Protein AF-A0A420YVQ6-F1 (afdb_monomer_lite)

Radius of gyration: 16.45 Å; chains: 1; bounding box: 33×31×57 Å

Foldseek 3Di:
DDWDFFAPPLQPPPCLQPVPDLQHKTKGHPVDFDADFIKDKDQAPDFAQKKKKKFWFRQDPPQWAFQKKWKWFAQDDPPDPPCVVRVIDTFDIDHRPDRDHRDMDIGDMTGHPDTGRMIMITRNATPPRGRMHMTRYMDMDGDWDWDQDPVVRDIDID

Secondary structure (DSSP, 8-state):
-EESSB-TTTSS-GGGGTSS-TT--EEB-SSSPPPSPEEEEEEEEEEEEEEEEEEEE-SSS----EEEEEEEEES---S---TTTTT-EEEEEEES---STT-EEEPPPEEEEEEEEEEEEEEEEEGGG-S--EEEEEEEEE---EEEETTTTEEEE-

Structure (mmCIF, N/CA/C/O backbone):
data_AF-A0A420YVQ6-F1
#
_entry.id   AF-A0A420YVQ6-F1
#
loop_
_atom_site.group_PDB
_atom_site.id
_atom_site.type_symbol
_atom_site.label_atom_id
_atom_site.label_alt_id
_atom_site.label_comp_id
_atom_site.label_asym_id
_atom_site.label_entity_id
_atom_site.label_seq_id
_atom_site.pdbx_PDB_ins_code
_atom_site.Cartn_x
_atom_site.Cartn_y
_atom_site.Cartn_z
_atom_site.occupancy
_atom_site.B_iso_or_equiv
_atom_site.auth_seq_id
_atom_site.auth_comp_id
_atom_site.auth_asym_id
_atom_site.auth_atom_id
_atom_site.pdbx_PDB_model_num
ATOM 1 N N . MET A 1 1 ? -9.433 -1.741 -5.326 1.00 93.25 1 MET A N 1
ATOM 2 C CA . MET A 1 1 ? -8.042 -1.254 -5.273 1.00 93.25 1 MET A CA 1
ATOM 3 C C . MET A 1 1 ? -7.874 -0.042 -6.190 1.00 93.25 1 MET A C 1
ATOM 5 O O . MET A 1 1 ? -8.654 0.103 -7.134 1.00 93.25 1 MET A O 1
ATOM 9 N N . ARG A 1 2 ? -6.933 0.854 -5.870 1.00 96.50 2 ARG A N 1
ATOM 10 C CA . ARG A 1 2 ? -6.548 2.052 -6.643 1.00 96.50 2 ARG A CA 1
ATOM 11 C C . ARG A 1 2 ? -5.029 2.237 -6.556 1.00 96.50 2 ARG A C 1
ATOM 13 O O . ARG A 1 2 ? -4.467 1.904 -5.519 1.00 96.50 2 ARG A O 1
ATOM 20 N N . VAL A 1 3 ? -4.396 2.764 -7.604 1.00 97.19 3 VAL A N 1
ATOM 21 C CA . VAL A 1 3 ? -2.936 2.962 -7.678 1.00 97.19 3 VAL A CA 1
ATOM 22 C C . VAL A 1 3 ? -2.576 4.323 -8.279 1.00 97.19 3 VAL A C 1
ATOM 24 O O . VAL A 1 3 ? -3.330 4.828 -9.111 1.00 97.19 3 VAL A O 1
ATOM 27 N N . SER A 1 4 ? -1.469 4.931 -7.847 1.00 97.00 4 SER A N 1
ATOM 28 C CA . SER A 1 4 ? -1.117 6.317 -8.215 1.00 97.00 4 SER A CA 1
ATOM 29 C C . SER A 1 4 ? -0.296 6.468 -9.494 1.00 97.00 4 SER A C 1
ATOM 31 O O . SER A 1 4 ? -0.278 7.553 -10.079 1.00 97.00 4 SER A O 1
ATOM 33 N N . ALA A 1 5 ? 0.412 5.420 -9.907 1.00 95.94 5 ALA A N 1
ATOM 34 C CA . ALA A 1 5 ? 1.354 5.477 -11.021 1.00 95.94 5 ALA A CA 1
ATOM 35 C C . ALA A 1 5 ? 1.304 4.219 -11.911 1.00 95.94 5 ALA A C 1
ATOM 37 O O . ALA A 1 5 ? 2.363 3.677 -12.197 1.00 95.94 5 ALA A O 1
ATOM 38 N N . PRO A 1 6 ? 0.124 3.714 -12.330 1.00 96.44 6 PRO A N 1
ATOM 39 C CA . PRO A 1 6 ? 0.063 2.508 -13.154 1.00 96.44 6 PRO A CA 1
ATOM 40 C C . PRO A 1 6 ? 0.691 2.754 -14.526 1.00 96.44 6 PRO A C 1
ATOM 42 O O . PRO A 1 6 ? 0.369 3.755 -15.168 1.00 96.44 6 PRO A O 1
ATOM 45 N N . ASP A 1 7 ? 1.511 1.818 -14.999 1.00 95.88 7 ASP A N 1
ATOM 46 C CA . ASP A 1 7 ? 1.894 1.793 -16.409 1.00 95.88 7 ASP A CA 1
ATOM 47 C C . ASP A 1 7 ? 0.643 1.604 -17.303 1.00 95.88 7 ASP A C 1
ATOM 49 O O . ASP A 1 7 ? -0.233 0.796 -16.958 1.00 95.88 7 ASP A O 1
ATOM 53 N N . PRO A 1 8 ? 0.515 2.321 -18.439 1.00 92.88 8 PRO A N 1
ATOM 54 C CA . PRO A 1 8 ? -0.652 2.212 -19.319 1.00 92.88 8 PRO A CA 1
ATOM 55 C C . PRO A 1 8 ? -0.907 0.803 -19.880 1.00 92.88 8 PRO A C 1
ATOM 57 O O . PRO A 1 8 ? -2.057 0.455 -20.169 1.00 92.88 8 PRO A O 1
ATOM 60 N N . GLU A 1 9 ? 0.134 -0.016 -20.030 1.00 90.69 9 GLU A N 1
ATOM 61 C CA . GLU A 1 9 ? 0.051 -1.360 -20.598 1.00 90.69 9 GLU A CA 1
ATOM 62 C C . GLU A 1 9 ? 0.194 -2.447 -19.531 1.00 90.69 9 GLU A C 1
ATOM 64 O O . GLU A 1 9 ? -0.669 -3.327 -19.443 1.00 90.69 9 GLU A O 1
ATOM 69 N N . GLU A 1 10 ? 1.238 -2.362 -18.706 1.00 87.06 10 GLU A N 1
ATOM 70 C CA . GLU A 1 10 ? 1.610 -3.367 -17.701 1.00 87.06 10 GLU A CA 1
ATOM 71 C C . GLU A 1 10 ? 0.971 -3.100 -16.324 1.00 87.06 10 GLU A C 1
ATOM 73 O O . GLU A 1 10 ? 0.812 -4.010 -15.514 1.00 87.06 10 GLU A O 1
ATOM 78 N N . GLY A 1 11 ? 0.541 -1.866 -16.049 1.00 85.19 11 GLY A N 1
ATOM 79 C CA . GLY A 1 11 ? -0.046 -1.454 -14.767 1.00 85.19 11 GLY A CA 1
ATOM 80 C C . GLY A 1 11 ? -1.574 -1.443 -14.738 1.00 85.19 11 GLY A C 1
ATOM 81 O O . GLY A 1 11 ? -2.175 -1.224 -13.684 1.00 85.19 11 GLY A O 1
ATOM 82 N N . LYS A 1 12 ? -2.233 -1.686 -15.879 1.00 86.19 12 LYS A N 1
ATOM 83 C CA . LYS A 1 12 ? -3.701 -1.619 -16.005 1.00 86.19 12 LYS A CA 1
ATOM 84 C C . LYS A 1 12 ? -4.430 -2.749 -15.278 1.00 86.19 12 LYS A C 1
ATOM 86 O O . LYS A 1 12 ? -5.545 -2.554 -14.790 1.00 86.19 12 LYS A O 1
ATOM 91 N N . ASN A 1 13 ? -3.825 -3.937 -15.216 1.00 90.00 13 ASN A N 1
ATOM 92 C CA . ASN A 1 13 ? -4.451 -5.104 -14.611 1.00 90.00 13 ASN A CA 1
ATOM 93 C C . ASN A 1 13 ? -4.084 -5.213 -13.131 1.00 90.00 13 ASN A C 1
ATOM 95 O O . ASN A 1 13 ? -3.188 -5.957 -12.748 1.00 90.00 13 ASN A O 1
ATOM 99 N N . LEU A 1 14 ? -4.825 -4.505 -12.281 1.00 93.44 14 LEU A N 1
ATOM 100 C CA . LEU A 1 14 ? -4.596 -4.566 -10.836 1.00 93.44 14 LEU A CA 1
ATOM 101 C C . LEU A 1 14 ? -4.918 -5.938 -10.228 1.00 93.44 14 LEU A C 1
ATOM 103 O O . LEU A 1 14 ? -4.524 -6.183 -9.094 1.00 93.44 14 LEU A O 1
ATOM 107 N N . ASN A 1 15 ? -5.622 -6.823 -10.946 1.00 93.94 15 ASN A N 1
ATOM 108 C CA . ASN A 1 15 ? -5.871 -8.184 -10.472 1.00 93.94 15 ASN A CA 1
ATOM 109 C C . ASN A 1 15 ? -4.575 -8.985 -10.315 1.00 93.94 15 ASN A C 1
ATOM 111 O O . ASN A 1 15 ? -4.539 -9.856 -9.458 1.00 93.94 15 ASN A O 1
ATOM 115 N N . ALA A 1 16 ? -3.523 -8.624 -11.062 1.00 94.12 16 ALA A N 1
ATOM 116 C CA . ALA A 1 16 ? -2.207 -9.247 -10.958 1.00 94.12 16 ALA A CA 1
ATOM 117 C C . ALA A 1 16 ? -1.658 -9.245 -9.528 1.00 94.12 16 ALA A C 1
ATOM 119 O O . ALA A 1 16 ? -0.940 -10.153 -9.171 1.00 94.12 16 ALA A O 1
ATOM 120 N N . LEU A 1 17 ? -2.022 -8.254 -8.704 1.00 95.81 17 LEU A N 1
ATOM 121 C CA . LEU A 1 17 ? -1.576 -8.162 -7.311 1.00 95.81 17 LEU A CA 1
ATOM 122 C C . LEU A 1 17 ? -2.245 -9.170 -6.367 1.00 95.81 17 LEU A C 1
ATOM 124 O O . LEU A 1 17 ? -1.897 -9.178 -5.191 1.00 95.81 17 LEU A O 1
ATOM 128 N N . ILE A 1 18 ? -3.282 -9.890 -6.797 1.00 95.69 18 ILE A N 1
ATOM 129 C CA . ILE A 1 18 ? -4.091 -10.734 -5.905 1.00 95.69 18 ILE A CA 1
ATOM 130 C C . ILE A 1 18 ? -4.603 -12.018 -6.571 1.00 95.69 18 ILE A C 1
ATOM 132 O O . ILE A 1 18 ? -5.503 -12.659 -6.017 1.00 95.69 18 ILE A O 1
ATOM 136 N N . ASP A 1 19 ? -4.120 -12.374 -7.760 1.00 95.25 19 ASP A N 1
ATOM 137 C CA . ASP A 1 19 ? -4.637 -13.516 -8.521 1.00 95.25 19 ASP A CA 1
ATOM 138 C C . ASP A 1 19 ? -3.966 -14.847 -8.176 1.00 95.25 19 ASP A C 1
ATOM 140 O O . ASP A 1 19 ? -4.502 -15.903 -8.524 1.00 95.25 19 ASP A O 1
ATOM 144 N N . GLY A 1 20 ? -2.876 -14.815 -7.408 1.00 94.06 20 GLY A N 1
ATOM 145 C CA . GLY A 1 20 ? -2.130 -15.999 -7.004 1.00 94.06 20 GLY A CA 1
ATOM 146 C C . GLY A 1 20 ? -1.229 -16.556 -8.108 1.00 94.06 20 GLY A C 1
ATOM 147 O O . GLY A 1 20 ? -0.663 -17.640 -7.921 1.00 94.06 20 GLY A O 1
ATOM 148 N N . ASP A 1 21 ? -1.096 -15.865 -9.246 1.00 93.12 21 ASP A N 1
ATOM 149 C CA . ASP A 1 21 ? -0.152 -16.216 -10.300 1.00 93.12 21 ASP A CA 1
ATOM 150 C C . ASP A 1 21 ? 1.133 -15.386 -10.180 1.00 93.12 21 ASP A C 1
ATOM 152 O O . ASP A 1 21 ? 1.253 -14.244 -10.611 1.00 93.12 21 ASP A O 1
ATOM 156 N N . ASN A 1 22 ? 2.188 -16.039 -9.693 1.00 89.19 22 ASN A N 1
ATOM 157 C CA . ASN A 1 22 ? 3.507 -15.424 -9.526 1.00 89.19 22 ASN A CA 1
ATOM 158 C C . ASN A 1 22 ? 4.180 -14.990 -10.849 1.00 89.19 22 ASN A C 1
ATOM 160 O O . ASN A 1 22 ? 5.278 -14.422 -10.812 1.00 89.19 22 ASN A O 1
ATOM 164 N N . ASN A 1 23 ? 3.594 -15.321 -12.005 1.00 90.44 23 ASN A N 1
ATOM 165 C CA . ASN A 1 23 ? 4.081 -14.914 -13.322 1.00 90.44 23 ASN A CA 1
ATOM 166 C C . ASN A 1 23 ? 3.439 -13.610 -13.815 1.00 90.44 23 ASN A C 1
ATOM 168 O O . ASN A 1 23 ? 4.003 -12.959 -14.700 1.00 90.44 23 ASN A O 1
ATOM 172 N N . THR A 1 24 ? 2.305 -13.203 -13.242 1.00 93.31 24 THR A N 1
ATOM 173 C CA . THR A 1 24 ? 1.714 -11.881 -13.451 1.00 93.31 24 THR A CA 1
ATOM 174 C C . THR A 1 24 ? 2.272 -10.876 -12.450 1.00 93.31 24 THR A C 1
ATOM 176 O O . THR A 1 24 ? 2.836 -11.222 -11.413 1.00 93.31 24 THR A O 1
ATOM 179 N N . PHE A 1 25 ? 2.232 -9.596 -12.814 1.00 93.69 25 PHE A N 1
ATOM 180 C CA . PHE A 1 25 ? 2.710 -8.519 -11.957 1.00 93.69 25 PHE A CA 1
ATOM 181 C C . PHE A 1 25 ? 2.011 -7.213 -12.306 1.00 93.69 25 PHE A C 1
ATOM 183 O O . PHE A 1 25 ? 1.622 -6.975 -13.448 1.00 93.69 25 PHE A O 1
ATOM 190 N N . TYR A 1 26 ? 1.898 -6.353 -11.305 1.00 94.94 26 TYR A N 1
ATOM 191 C CA . TYR A 1 26 ? 1.646 -4.937 -11.495 1.00 94.94 26 TYR A CA 1
ATOM 192 C C . TYR A 1 26 ? 2.969 -4.210 -11.734 1.00 94.94 26 TYR A C 1
ATOM 194 O O . TYR A 1 26 ? 3.970 -4.503 -11.071 1.00 94.94 26 TYR A O 1
ATOM 202 N N . HIS A 1 27 ? 2.955 -3.243 -12.649 1.00 94.50 27 HIS A N 1
ATOM 203 C CA . HIS A 1 27 ? 4.090 -2.376 -12.931 1.00 94.50 27 HIS A CA 1
ATOM 204 C C . HIS A 1 27 ? 3.674 -0.905 -12.896 1.00 94.50 27 HIS A C 1
ATOM 206 O O . HIS A 1 27 ? 2.635 -0.518 -13.440 1.00 94.50 27 HIS A O 1
ATOM 212 N N . GLU A 1 28 ? 4.496 -0.077 -12.264 1.00 96.00 28 GLU A N 1
ATOM 213 C CA . GLU A 1 28 ? 4.351 1.373 -12.333 1.00 96.00 28 GLU A CA 1
ATOM 214 C C . GLU A 1 28 ? 4.923 1.934 -13.638 1.00 96.00 28 GLU A C 1
ATOM 216 O O . GLU A 1 28 ? 5.806 1.334 -14.242 1.00 96.00 28 GLU A O 1
ATOM 221 N N . ASP A 1 29 ? 4.423 3.081 -14.084 1.00 95.75 29 ASP A N 1
ATOM 222 C CA . ASP A 1 29 ? 4.806 3.679 -15.364 1.00 95.75 29 ASP A CA 1
ATOM 223 C C . ASP A 1 29 ? 6.314 3.966 -15.421 1.00 95.75 29 ASP A C 1
ATOM 225 O O . ASP A 1 29 ? 6.830 4.853 -14.735 1.00 95.75 29 ASP A O 1
ATOM 229 N N . TRP A 1 30 ? 7.021 3.204 -16.255 1.00 92.69 30 TRP A N 1
ATOM 230 C CA . TRP A 1 30 ? 8.454 3.371 -16.489 1.00 92.69 30 TRP A CA 1
ATOM 231 C C . TRP A 1 30 ? 8.750 4.247 -17.711 1.00 92.69 30 TRP A C 1
ATOM 233 O O . TRP A 1 30 ? 9.877 4.722 -17.861 1.00 92.69 30 TRP A O 1
ATOM 243 N N . HIS A 1 31 ? 7.743 4.520 -18.545 1.00 93.06 31 HIS A N 1
ATOM 244 C CA . HIS A 1 31 ? 7.825 5.435 -19.680 1.00 93.06 31 HIS A CA 1
ATOM 245 C C . HIS A 1 31 ? 7.782 6.901 -19.218 1.00 93.06 31 HIS A C 1
ATOM 247 O O . HIS A 1 31 ? 8.455 7.760 -19.791 1.00 93.06 31 HIS A O 1
ATOM 253 N N . SER A 1 32 ? 7.014 7.191 -18.162 1.00 93.75 32 SER A N 1
ATOM 254 C CA . SER A 1 32 ? 6.872 8.517 -17.547 1.00 93.75 32 SER A CA 1
ATOM 255 C C . SER A 1 32 ? 6.984 8.451 -16.019 1.00 93.75 32 SER A C 1
ATOM 257 O O . SER A 1 32 ? 6.085 8.849 -15.273 1.00 93.75 32 SER A O 1
ATOM 259 N N . ALA A 1 33 ? 8.120 7.934 -15.548 1.00 94.06 33 ALA A N 1
ATOM 260 C CA . ALA A 1 33 ? 8.373 7.710 -14.129 1.00 94.06 33 ALA A CA 1
ATOM 261 C C . ALA A 1 33 ? 8.237 8.992 -13.288 1.00 94.06 33 ALA A C 1
ATOM 263 O O . ALA A 1 33 ? 8.830 10.033 -13.590 1.00 94.06 33 ALA A O 1
ATOM 264 N N . LYS A 1 34 ? 7.489 8.895 -12.185 1.00 94.38 34 LYS A N 1
ATOM 265 C CA . LYS A 1 34 ? 7.270 9.985 -11.225 1.00 94.38 34 LYS A CA 1
ATOM 266 C C . LYS A 1 34 ? 8.126 9.775 -9.984 1.00 94.38 34 LYS A C 1
ATOM 268 O O . LYS A 1 34 ? 8.480 8.658 -9.635 1.00 94.38 34 LYS A O 1
ATOM 273 N N . ALA A 1 35 ? 8.488 10.865 -9.317 1.00 96.06 35 ALA A N 1
ATOM 274 C CA . ALA A 1 35 ? 9.193 10.756 -8.048 1.00 96.06 35 ALA A CA 1
ATOM 275 C C . ALA A 1 35 ? 8.277 10.141 -6.977 1.00 96.06 35 ALA A C 1
ATOM 277 O O . ALA A 1 35 ? 7.096 10.487 -6.894 1.00 96.06 35 ALA A O 1
ATOM 278 N N . TYR A 1 36 ? 8.848 9.291 -6.123 1.00 96.75 36 TYR A N 1
ATOM 279 C CA . TYR A 1 36 ? 8.173 8.795 -4.925 1.00 96.75 36 TYR A CA 1
ATOM 280 C C . TYR A 1 36 ? 7.699 9.941 -4.012 1.00 96.75 36 TYR A C 1
ATOM 282 O O . TYR A 1 36 ? 8.321 11.007 -3.979 1.00 96.75 36 TYR A O 1
ATOM 290 N N . PRO A 1 37 ? 6.650 9.717 -3.200 1.00 98.00 37 PRO A N 1
ATOM 291 C CA . PRO A 1 37 ? 5.992 8.434 -2.939 1.00 98.00 37 PRO A CA 1
ATOM 292 C C . PRO A 1 37 ? 4.942 8.020 -3.974 1.00 98.00 37 PRO A C 1
ATOM 294 O O . PRO A 1 37 ? 4.222 8.852 -4.520 1.00 98.00 37 PRO A O 1
ATOM 297 N N . HIS A 1 38 ? 4.799 6.708 -4.151 1.00 98.12 38 HIS A N 1
ATOM 298 C CA . HIS A 1 38 ? 3.715 6.083 -4.907 1.00 98.12 38 HIS A CA 1
ATOM 299 C C . HIS A 1 38 ? 2.821 5.270 -3.974 1.00 98.12 38 HIS A C 1
ATOM 301 O O . HIS A 1 38 ? 3.217 4.919 -2.861 1.00 98.12 38 HIS A O 1
ATOM 307 N N . TYR A 1 39 ? 1.592 5.004 -4.403 1.00 98.50 39 TYR A N 1
ATOM 308 C CA . TYR A 1 39 ? 0.542 4.498 -3.535 1.00 98.50 39 TYR A CA 1
ATOM 309 C C . TYR A 1 39 ? -0.243 3.369 -4.185 1.00 98.50 39 TYR A C 1
ATOM 311 O O . TYR A 1 39 ? -0.745 3.510 -5.301 1.00 98.50 39 TYR A O 1
ATOM 319 N N . ILE A 1 40 ? -0.453 2.303 -3.415 1.00 98.38 40 ILE A N 1
ATOM 320 C CA . ILE A 1 40 ? -1.470 1.282 -3.672 1.00 98.38 40 ILE A CA 1
ATOM 321 C C . ILE A 1 40 ? -2.479 1.332 -2.524 1.00 98.38 40 ILE A C 1
ATOM 323 O O . ILE A 1 40 ? -2.111 1.208 -1.358 1.00 98.38 40 ILE A O 1
ATOM 327 N N . VAL A 1 41 ? -3.760 1.523 -2.841 1.00 98.50 41 VAL A N 1
ATOM 328 C CA . VAL A 1 41 ? -4.836 1.697 -1.855 1.00 98.50 41 VAL A CA 1
ATOM 329 C C . VAL A 1 41 ? -5.864 0.578 -1.973 1.00 98.50 41 VAL A C 1
ATOM 331 O O . VAL A 1 41 ? -6.541 0.404 -2.997 1.00 98.50 41 VAL A O 1
ATOM 334 N N . TYR A 1 42 ? -6.013 -0.1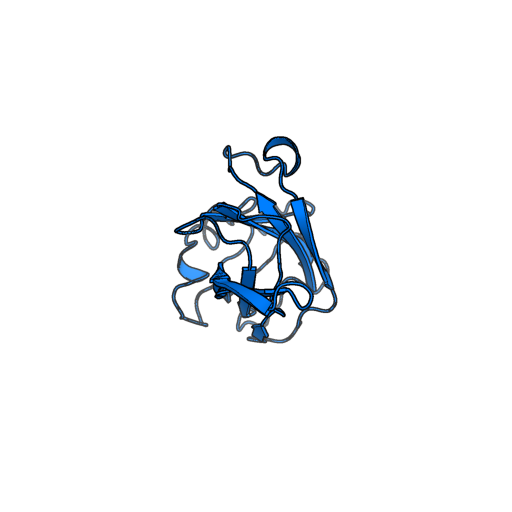70 -0.886 1.00 98.19 42 TYR A N 1
ATOM 335 C CA . TYR A 1 42 ? -6.985 -1.241 -0.719 1.00 98.19 42 TYR A CA 1
ATOM 336 C C . TYR A 1 42 ? -8.221 -0.708 -0.006 1.00 98.19 42 TYR A C 1
ATOM 338 O O . TYR A 1 42 ? -8.119 -0.139 1.077 1.00 98.19 42 TYR A O 1
ATOM 346 N N . LYS A 1 43 ? -9.401 -0.941 -0.590 1.00 97.94 43 LYS A N 1
ATOM 347 C CA . LYS A 1 43 ? -10.671 -0.864 0.137 1.00 97.94 43 LYS A CA 1
ATOM 348 C C . LYS A 1 43 ? -10.924 -2.243 0.725 1.00 97.94 43 LYS A C 1
ATOM 350 O O . LYS A 1 43 ? -11.107 -3.195 -0.031 1.00 97.94 43 LYS A O 1
ATOM 355 N N . LEU A 1 44 ? -10.920 -2.343 2.044 1.00 97.19 44 LEU A N 1
ATOM 356 C CA . LEU A 1 44 ? -11.212 -3.586 2.747 1.00 97.19 44 LEU A CA 1
ATOM 357 C C . LEU A 1 44 ? -12.704 -3.941 2.595 1.00 97.19 44 LEU A C 1
ATOM 359 O O . LEU A 1 44 ? -13.509 -3.057 2.297 1.00 97.19 44 LEU A O 1
ATOM 363 N N . PRO A 1 45 ? -13.115 -5.203 2.799 1.00 95.31 45 PRO A N 1
ATOM 364 C CA . PRO A 1 45 ? -14.534 -5.578 2.785 1.00 95.31 45 PRO A CA 1
ATOM 365 C C . PRO A 1 45 ? -15.295 -5.064 4.018 1.00 95.31 45 PRO A C 1
ATOM 367 O O . PRO A 1 45 ? -16.504 -4.869 3.969 1.00 95.31 45 PRO A O 1
ATOM 370 N N . LYS A 1 46 ? -14.581 -4.809 5.118 1.00 95.56 46 LYS A N 1
ATOM 371 C CA . LYS A 1 46 ? -15.079 -4.203 6.357 1.00 95.56 46 LYS A CA 1
ATOM 372 C C . LYS A 1 46 ? -13.961 -3.401 7.017 1.00 95.56 46 LYS A C 1
ATOM 374 O O . LYS A 1 46 ? -12.795 -3.635 6.702 1.00 95.56 46 LYS A O 1
ATOM 379 N N . ALA A 1 47 ? -14.302 -2.506 7.937 1.00 97.06 47 ALA A N 1
ATOM 380 C CA . ALA A 1 47 ? -13.295 -1.824 8.736 1.00 97.06 47 ALA A CA 1
ATOM 381 C C . ALA A 1 47 ? -12.524 -2.830 9.614 1.00 97.06 47 ALA A C 1
ATOM 383 O O . ALA A 1 47 ? -13.133 -3.695 10.247 1.00 97.06 47 ALA A O 1
ATOM 384 N N . LEU A 1 48 ? -11.193 -2.734 9.636 1.00 96.31 48 LEU A N 1
ATOM 385 C CA . LEU A 1 48 ? -10.304 -3.630 10.383 1.00 96.31 48 LEU A CA 1
ATOM 386 C C . LEU A 1 48 ? -9.374 -2.831 11.289 1.00 96.31 48 LEU A C 1
ATOM 388 O O . LEU A 1 48 ? -8.840 -1.805 10.876 1.00 96.31 4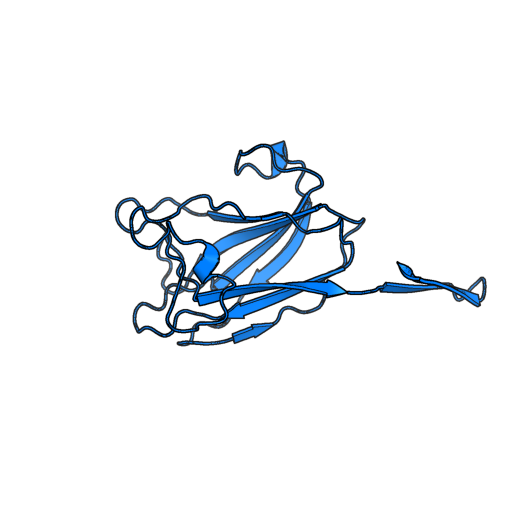8 LEU A O 1
ATOM 392 N N . LYS A 1 49 ? -9.176 -3.316 12.518 1.00 95.81 49 LYS A N 1
ATOM 393 C CA . LYS A 1 49 ? -8.228 -2.748 13.489 1.00 95.81 49 LYS A CA 1
ATOM 394 C C . LYS A 1 49 ? -6.866 -3.435 13.436 1.00 95.81 49 LYS A C 1
ATOM 396 O O . LYS A 1 49 ? -5.855 -2.793 13.687 1.00 95.81 49 LYS A O 1
ATOM 401 N N . ALA A 1 50 ? -6.832 -4.721 13.092 1.00 96.12 50 ALA A N 1
ATOM 402 C CA . ALA A 1 50 ? -5.605 -5.495 12.997 1.00 96.12 50 ALA A CA 1
ATOM 403 C C . ALA A 1 50 ? -5.480 -6.168 11.631 1.00 96.12 50 ALA A C 1
ATOM 405 O O . ALA A 1 50 ? -6.392 -6.874 11.187 1.00 96.12 50 ALA A O 1
ATOM 406 N N . ILE A 1 51 ? -4.336 -5.953 10.985 1.00 97.75 51 ILE A N 1
ATOM 407 C CA . ILE A 1 51 ? -4.016 -6.518 9.675 1.00 97.75 51 ILE A CA 1
ATOM 408 C C . ILE A 1 51 ? -2.580 -7.031 9.631 1.00 97.75 51 ILE A C 1
ATOM 410 O O . ILE A 1 51 ? -1.722 -6.569 10.378 1.00 97.75 51 ILE A O 1
ATOM 414 N N . HIS A 1 52 ? -2.302 -7.936 8.708 1.00 97.94 52 HIS A N 1
ATOM 415 C CA . HIS A 1 52 ? -0.963 -8.099 8.150 1.00 97.94 52 HIS A CA 1
ATOM 416 C C . HIS A 1 52 ? -1.074 -8.125 6.627 1.00 97.94 52 HIS A C 1
ATOM 418 O O . HIS A 1 52 ? -2.180 -8.187 6.081 1.00 97.94 52 HIS A O 1
ATOM 424 N N . PHE A 1 53 ? 0.060 -8.074 5.939 1.00 98.38 53 PHE A N 1
ATOM 425 C CA . PHE A 1 53 ? 0.089 -8.280 4.501 1.00 98.38 53 PHE A CA 1
ATOM 426 C C . PHE A 1 53 ? 1.181 -9.259 4.094 1.00 98.38 53 PHE A C 1
ATOM 428 O O . PHE A 1 53 ? 2.190 -9.419 4.783 1.00 98.38 53 PHE A O 1
ATOM 435 N N . PHE A 1 54 ? 0.958 -9.889 2.951 1.00 98.19 54 PHE A N 1
ATOM 436 C CA . PHE A 1 54 ? 1.958 -10.635 2.208 1.00 98.19 54 PHE A CA 1
ATOM 437 C C . PHE A 1 54 ? 2.288 -9.860 0.939 1.00 98.19 54 PHE A C 1
ATOM 439 O O . PHE A 1 54 ? 1.385 -9.322 0.301 1.00 98.19 54 PHE A O 1
ATOM 446 N N . MET A 1 55 ? 3.561 -9.826 0.571 1.00 97.12 55 MET A N 1
ATOM 447 C CA . MET A 1 55 ? 4.043 -9.290 -0.693 1.00 97.12 55 MET A CA 1
ATOM 448 C C . MET A 1 55 ? 4.969 -10.306 -1.350 1.00 97.12 55 MET A C 1
ATOM 450 O O . MET A 1 55 ? 5.815 -10.899 -0.674 1.00 97.12 55 MET A O 1
ATOM 454 N N . LYS A 1 56 ? 4.853 -10.447 -2.670 1.00 96.50 56 LYS A N 1
ATOM 455 C CA . LYS A 1 56 ? 5.813 -11.185 -3.482 1.00 96.50 56 LYS A CA 1
ATOM 456 C C . LYS A 1 56 ? 6.403 -10.306 -4.565 1.00 96.50 56 LYS A C 1
ATOM 458 O O . LYS A 1 56 ? 5.698 -9.633 -5.317 1.00 96.50 56 LYS A O 1
ATOM 463 N N . ASN A 1 57 ? 7.720 -10.353 -4.643 1.00 94.75 57 ASN A N 1
ATOM 464 C CA . ASN A 1 57 ? 8.495 -9.681 -5.665 1.00 94.75 57 ASN A CA 1
ATOM 465 C C . ASN A 1 57 ? 8.275 -10.319 -7.037 1.00 94.75 57 ASN A C 1
ATOM 467 O O . ASN A 1 57 ? 8.030 -11.522 -7.145 1.00 94.75 57 ASN A O 1
ATOM 471 N N . ARG A 1 58 ? 8.448 -9.535 -8.103 1.00 89.81 58 ARG A N 1
ATOM 472 C CA . ARG A 1 58 ? 8.379 -10.060 -9.472 1.00 89.81 58 ARG A CA 1
ATOM 473 C C . ARG A 1 58 ? 9.431 -11.157 -9.684 1.00 89.81 58 ARG A C 1
ATOM 475 O O . ARG A 1 58 ? 10.593 -11.011 -9.291 1.00 89.81 58 ARG A O 1
ATOM 482 N N . ASN A 1 59 ? 9.048 -12.242 -10.355 1.00 89.75 59 ASN A N 1
ATOM 483 C CA . ASN A 1 59 ? 9.969 -13.305 -10.759 1.00 89.75 59 ASN A CA 1
ATOM 484 C C . ASN A 1 59 ? 10.681 -12.964 -12.085 1.00 89.75 59 ASN A C 1
ATOM 486 O O . ASN A 1 59 ? 10.488 -13.617 -13.107 1.00 89.75 59 ASN A O 1
ATOM 490 N N . ASN A 1 60 ? 11.448 -11.871 -12.105 1.00 85.12 60 ASN A N 1
ATOM 491 C CA . ASN A 1 60 ? 12.168 -11.392 -13.292 1.00 85.12 60 ASN A CA 1
ATOM 492 C C . ASN A 1 60 ? 13.493 -10.721 -12.879 1.00 85.12 60 ASN A C 1
ATOM 494 O O . ASN A 1 60 ? 13.640 -10.268 -11.748 1.00 85.12 60 ASN A O 1
ATOM 498 N N . ALA A 1 61 ? 14.484 -10.668 -13.774 1.00 79.44 61 ALA A N 1
ATOM 499 C CA . ALA A 1 61 ? 15.746 -9.944 -13.584 1.00 79.44 61 ALA A CA 1
ATOM 500 C C . ALA A 1 61 ? 15.564 -8.423 -13.389 1.00 79.44 61 ALA A C 1
ATOM 502 O O . ALA A 1 61 ? 16.391 -7.794 -12.728 1.00 79.44 61 ALA A O 1
ATOM 503 N N . GLY A 1 62 ? 14.469 -7.844 -13.903 1.00 76.62 62 GLY A N 1
ATOM 504 C CA . GLY A 1 62 ? 14.024 -6.464 -13.655 1.00 76.62 62 GLY A CA 1
ATOM 505 C C . GLY A 1 62 ? 13.494 -6.254 -12.232 1.00 76.62 62 GLY A C 1
ATOM 506 O O . GLY A 1 62 ? 12.335 -5.906 -12.030 1.00 76.62 62 GLY A O 1
ATOM 507 N N . LEU A 1 63 ? 14.341 -6.536 -11.245 1.00 76.38 63 LEU A N 1
ATOM 508 C CA . LEU A 1 63 ? 14.068 -6.498 -9.813 1.00 76.38 63 LEU A CA 1
ATOM 509 C C . LEU A 1 63 ? 13.883 -5.052 -9.318 1.00 76.38 63 LEU A C 1
ATOM 511 O O . LEU A 1 63 ? 14.852 -4.401 -8.913 1.00 76.38 63 LEU A O 1
ATOM 515 N N . LEU A 1 64 ? 12.637 -4.581 -9.361 1.00 89.06 64 LEU A N 1
ATOM 516 C CA . LEU A 1 64 ? 12.186 -3.214 -9.054 1.00 89.06 64 LEU A CA 1
ATOM 517 C C . LEU A 1 64 ? 11.220 -3.215 -7.860 1.00 89.06 64 LEU A C 1
ATOM 519 O O . LEU A 1 64 ? 10.214 -2.515 -7.830 1.00 89.06 64 LEU A O 1
ATOM 523 N N . ASN A 1 65 ? 11.486 -4.083 -6.890 1.00 92.50 65 ASN A N 1
ATOM 524 C CA . ASN A 1 65 ? 10.569 -4.316 -5.782 1.00 92.50 65 ASN A CA 1
ATOM 525 C C . ASN A 1 65 ? 10.711 -3.223 -4.710 1.00 92.50 65 ASN A C 1
ATOM 527 O O . ASN A 1 65 ? 11.822 -2.706 -4.528 1.00 92.50 65 ASN A O 1
ATOM 531 N N . PRO A 1 66 ? 9.640 -2.901 -3.963 1.00 95.69 66 PRO A N 1
ATOM 532 C CA . PRO A 1 66 ? 9.718 -2.002 -2.814 1.00 95.69 66 PRO A CA 1
ATOM 533 C C . PRO A 1 66 ? 10.769 -2.456 -1.795 1.00 95.69 66 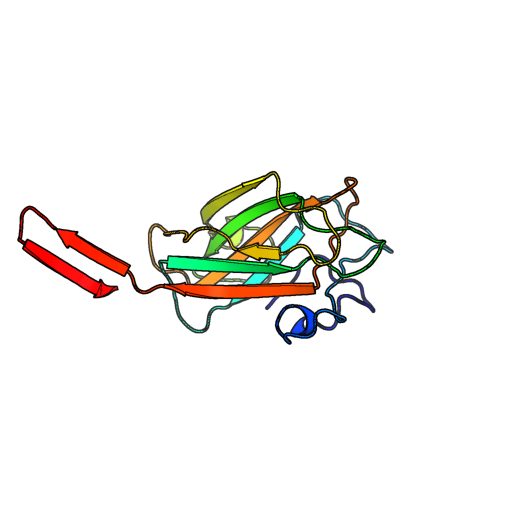PRO A C 1
ATOM 535 O O . PRO A 1 66 ? 10.721 -3.583 -1.311 1.00 95.69 66 PRO A O 1
ATOM 538 N N . THR A 1 67 ? 11.691 -1.563 -1.431 1.00 96.38 67 THR A N 1
ATOM 539 C CA . THR A 1 67 ? 12.682 -1.770 -0.354 1.00 96.38 67 THR A CA 1
ATOM 540 C C . THR A 1 67 ? 12.304 -1.019 0.917 1.00 96.38 67 THR A C 1
ATOM 542 O O . THR A 1 67 ? 12.711 -1.407 2.019 1.00 96.38 67 THR A O 1
ATOM 545 N N . LYS A 1 68 ? 11.500 0.043 0.774 1.00 97.94 68 LYS A N 1
ATOM 546 C CA . LYS A 1 68 ? 10.910 0.811 1.872 1.00 97.94 68 LYS A CA 1
ATOM 547 C C . LYS A 1 68 ? 9.453 1.137 1.577 1.00 97.94 68 LYS A C 1
ATOM 549 O O . LYS A 1 68 ? 9.098 1.550 0.472 1.00 97.94 68 LYS A O 1
ATOM 554 N N . MET A 1 69 ? 8.620 0.976 2.599 1.00 98.31 69 MET A N 1
ATOM 555 C CA . MET A 1 69 ? 7.203 1.318 2.546 1.00 98.31 69 MET A CA 1
ATOM 556 C C . MET A 1 69 ? 6.737 1.923 3.864 1.00 98.31 69 MET A C 1
ATOM 558 O O . MET A 1 69 ? 7.234 1.582 4.934 1.00 98.31 69 MET A O 1
ATOM 562 N N . GLU A 1 70 ? 5.722 2.768 3.794 1.00 98.69 70 GLU A N 1
ATOM 563 C CA . GLU A 1 70 ? 4.904 3.148 4.938 1.00 98.69 70 GLU A CA 1
ATOM 564 C C . GLU A 1 70 ? 3.500 2.573 4.757 1.00 98.69 70 GLU A C 1
ATOM 566 O O . GLU A 1 70 ? 2.891 2.700 3.694 1.00 98.69 70 GLU A O 1
ATOM 571 N N . ILE A 1 71 ? 2.985 1.931 5.801 1.00 98.75 71 ILE A N 1
ATOM 572 C CA . ILE A 1 71 ? 1.618 1.427 5.848 1.00 98.75 71 ILE A CA 1
ATOM 573 C C . ILE A 1 71 ? 0.763 2.475 6.537 1.00 98.75 71 ILE A C 1
ATOM 575 O O . ILE A 1 71 ? 0.991 2.794 7.708 1.00 98.75 71 ILE A O 1
ATOM 579 N N . LEU A 1 72 ? -0.219 3.001 5.810 1.00 98.81 72 LEU A N 1
ATOM 580 C CA . LEU A 1 72 ? -1.197 3.951 6.335 1.00 98.81 72 LEU A CA 1
ATOM 581 C C . LEU A 1 72 ? -2.591 3.323 6.335 1.00 98.81 72 LEU A C 1
ATOM 583 O O . LEU A 1 72 ? -2.875 2.412 5.556 1.00 98.81 72 LEU A O 1
ATOM 587 N N . MET A 1 73 ? -3.486 3.836 7.172 1.00 98.75 73 MET A N 1
ATOM 588 C CA . MET A 1 73 ? -4.896 3.444 7.162 1.00 98.75 73 MET A CA 1
ATOM 589 C C . MET A 1 73 ? -5.816 4.657 7.264 1.00 98.75 73 MET A C 1
ATOM 591 O O . MET A 1 73 ? -5.466 5.648 7.899 1.00 98.75 73 MET A O 1
ATOM 595 N N . SER A 1 74 ? -6.991 4.592 6.635 1.00 98.69 74 SER A N 1
ATOM 596 C CA . SER A 1 74 ? -7.981 5.678 6.654 1.00 98.69 74 SER A CA 1
ATOM 597 C C . SER A 1 74 ? -9.424 5.165 6.656 1.00 98.69 74 SER A C 1
ATOM 599 O O . SER A 1 74 ? -9.713 4.027 6.276 1.00 98.69 74 SER A O 1
ATOM 601 N N . ASP A 1 75 ? -10.359 6.009 7.103 1.00 98.50 75 ASP A N 1
ATOM 602 C CA . ASP A 1 75 ? -11.798 5.705 7.063 1.00 98.50 75 ASP A CA 1
ATOM 603 C C . ASP A 1 75 ? -12.367 5.839 5.642 1.00 98.50 75 ASP A C 1
ATOM 605 O O . ASP A 1 75 ? -13.310 5.142 5.269 1.00 98.50 75 ASP A O 1
ATOM 609 N N . SER A 1 76 ? -11.781 6.724 4.832 1.00 97.56 76 SER A N 1
ATOM 610 C CA . SER A 1 76 ? -12.247 7.065 3.489 1.00 97.56 76 SER A CA 1
ATOM 611 C C . SER A 1 76 ? -11.106 7.155 2.477 1.00 97.56 76 SER A C 1
ATOM 613 O O . SER A 1 76 ? -9.954 7.397 2.842 1.00 97.56 76 SER A O 1
ATOM 615 N N . PHE A 1 77 ? -11.462 7.012 1.199 1.00 98.44 77 PHE A N 1
ATOM 616 C CA . PHE A 1 77 ? -10.622 7.346 0.053 1.00 98.44 77 PHE A CA 1
ATOM 617 C C . PHE A 1 77 ? -11.432 8.202 -0.927 1.00 98.44 77 PHE A C 1
ATOM 619 O O . PHE A 1 77 ? -12.415 7.720 -1.490 1.00 98.44 77 PHE A O 1
ATOM 626 N N . ASN A 1 78 ? -11.046 9.463 -1.112 1.00 97.12 78 ASN A N 1
ATOM 627 C CA . ASN A 1 78 ? -11.754 10.434 -1.954 1.00 97.12 78 ASN A CA 1
ATOM 628 C C . ASN A 1 78 ? -11.316 10.405 -3.435 1.00 97.12 78 ASN A C 1
ATOM 630 O O . ASN A 1 78 ? -11.849 11.164 -4.238 1.00 97.12 78 ASN A O 1
ATOM 634 N N . GLY A 1 79 ? -10.358 9.546 -3.803 1.00 96.56 79 GLY A N 1
ATOM 635 C CA . GLY A 1 79 ? -9.772 9.489 -5.148 1.00 96.56 79 GLY A CA 1
ATOM 636 C C . GLY A 1 79 ? -8.416 10.189 -5.278 1.00 96.56 79 GLY A C 1
ATOM 637 O O . GLY A 1 79 ? -7.669 9.871 -6.198 1.00 96.56 79 GLY A O 1
ATOM 638 N N . SER A 1 80 ? -8.075 11.086 -4.350 1.00 97.19 80 SER A N 1
ATOM 639 C CA . SER A 1 80 ? -6.772 11.748 -4.259 1.00 97.19 80 SER A CA 1
ATOM 640 C C . SER A 1 80 ? -5.766 10.855 -3.538 1.00 97.19 80 SER A C 1
ATOM 642 O O . SER A 1 80 ? -6.075 10.279 -2.496 1.00 97.19 80 SER A O 1
ATOM 644 N N . PHE A 1 81 ? -4.539 10.775 -4.054 1.00 97.88 81 PHE A N 1
ATOM 645 C CA . PHE A 1 81 ? -3.427 10.082 -3.393 1.00 97.88 81 PHE A CA 1
ATOM 646 C C . PHE A 1 81 ? -2.692 10.961 -2.370 1.00 97.88 81 PHE A C 1
ATOM 648 O O . PHE A 1 81 ? -1.548 10.683 -2.029 1.00 97.88 81 PHE A O 1
ATOM 655 N N . ASN A 1 82 ? -3.346 12.006 -1.860 1.00 97.81 82 ASN A N 1
ATOM 656 C CA . ASN A 1 82 ? -2.864 12.789 -0.730 1.00 97.81 82 ASN A CA 1
ATOM 657 C C . ASN A 1 82 ? -3.328 12.145 0.598 1.00 97.81 82 ASN A C 1
ATOM 659 O O . ASN A 1 82 ? -4.535 12.124 0.877 1.00 97.81 82 ASN A O 1
ATOM 663 N N . PRO A 1 83 ? -2.412 11.620 1.438 1.00 97.94 83 PRO A N 1
ATOM 664 C CA . PRO A 1 83 ? -2.773 11.020 2.722 1.00 97.94 83 PRO A CA 1
ATOM 665 C C . PRO A 1 83 ? -3.490 11.980 3.679 1.00 97.94 83 PRO A C 1
ATOM 667 O O . PRO A 1 83 ? -4.405 11.554 4.383 1.00 97.94 83 PRO A O 1
ATOM 670 N N . GLU A 1 84 ? -3.118 13.262 3.692 1.00 97.69 84 GLU A N 1
ATOM 671 C CA . GLU A 1 84 ? -3.681 14.257 4.614 1.00 97.69 84 GLU A CA 1
ATOM 672 C C . GLU A 1 84 ? -5.148 14.552 4.291 1.00 97.69 84 GLU A C 1
ATOM 674 O O . GLU A 1 84 ? -6.000 14.524 5.181 1.00 97.69 84 GLU A O 1
ATOM 679 N N . GLU A 1 85 ? -5.475 14.728 3.007 1.00 98.00 85 GLU A N 1
ATOM 680 C CA . GLU A 1 85 ? -6.857 14.920 2.534 1.00 98.00 85 GLU A CA 1
ATOM 681 C C . GLU A 1 85 ? -7.765 13.738 2.897 1.00 98.00 85 GLU A C 1
ATOM 683 O O . GLU A 1 85 ? -8.960 13.906 3.146 1.00 98.00 85 GLU A O 1
ATOM 688 N N . ASN A 1 86 ? -7.190 12.537 2.960 1.00 98.31 86 ASN A N 1
ATOM 689 C CA . ASN A 1 86 ? -7.892 11.313 3.327 1.00 98.31 86 ASN A CA 1
ATOM 690 C C . ASN A 1 86 ? -7.825 10.999 4.825 1.00 98.31 86 ASN A C 1
ATOM 692 O O . ASN A 1 86 ? -8.359 9.970 5.249 1.00 98.31 86 ASN A O 1
ATOM 696 N N . LYS A 1 87 ? -7.193 11.869 5.627 1.00 98.25 87 LYS A N 1
ATOM 697 C CA . LYS A 1 87 ? -6.963 11.678 7.067 1.00 98.25 87 LYS A CA 1
ATOM 698 C C . LYS A 1 87 ? -6.316 10.322 7.370 1.00 98.25 87 LYS A C 1
ATOM 700 O O . LYS A 1 87 ? -6.672 9.656 8.343 1.00 98.25 87 LYS A O 1
ATOM 705 N N . ALA A 1 88 ? -5.415 9.881 6.494 1.00 98.56 88 ALA A N 1
ATOM 706 C CA . ALA A 1 88 ? -4.711 8.623 6.660 1.00 98.56 88 ALA A CA 1
ATOM 707 C C . ALA A 1 88 ? -3.699 8.733 7.803 1.00 98.56 88 ALA A C 1
ATOM 709 O O . ALA A 1 88 ? -2.959 9.710 7.907 1.00 98.56 88 ALA A O 1
ATOM 710 N N . VAL A 1 89 ? -3.664 7.716 8.658 1.00 98.50 89 VAL A N 1
ATOM 711 C CA . VAL A 1 89 ? -2.747 7.634 9.796 1.00 98.50 89 VAL A CA 1
ATOM 712 C C . VAL A 1 89 ? -1.632 6.643 9.502 1.00 98.50 89 VAL A C 1
ATOM 714 O O . VAL A 1 89 ? -1.882 5.571 8.950 1.00 98.50 89 VAL A O 1
ATOM 717 N N . LEU A 1 90 ? -0.402 6.989 9.880 1.00 98.56 90 LEU A N 1
ATOM 718 C CA . LEU A 1 90 ? 0.733 6.076 9.800 1.00 98.56 90 LEU A CA 1
ATOM 719 C C . LEU A 1 90 ? 0.581 4.959 10.832 1.00 98.56 90 LEU A C 1
ATOM 721 O O . LEU A 1 90 ? 0.442 5.222 12.024 1.00 98.56 90 LEU A O 1
ATOM 725 N N . ILE A 1 91 ? 0.640 3.715 10.363 1.00 98.44 91 ILE A N 1
ATOM 726 C CA . ILE A 1 91 ? 0.592 2.517 11.205 1.00 98.44 91 ILE A CA 1
ATOM 727 C C . ILE A 1 91 ? 1.988 1.926 11.379 1.00 98.44 91 ILE A C 1
ATOM 729 O O . ILE A 1 91 ? 2.369 1.524 12.480 1.00 98.44 91 ILE A O 1
ATOM 733 N N . LYS A 1 92 ? 2.766 1.852 10.294 1.00 98.25 92 LYS A N 1
ATOM 734 C CA . LYS A 1 92 ? 4.093 1.236 10.323 1.00 98.25 92 LYS A CA 1
ATOM 735 C C . LYS A 1 92 ? 4.995 1.784 9.226 1.00 98.25 92 LYS A C 1
ATOM 737 O O . LYS A 1 92 ? 4.568 1.882 8.083 1.00 98.25 92 LYS A O 1
ATOM 742 N N . SER A 1 93 ? 6.255 2.043 9.556 1.00 98.19 93 SER A N 1
ATOM 743 C CA . SER A 1 93 ? 7.326 2.243 8.572 1.00 98.19 93 SER A CA 1
ATOM 744 C C . SER A 1 93 ? 8.141 0.956 8.442 1.00 98.19 93 SER A C 1
ATOM 746 O O . SER A 1 93 ? 8.468 0.315 9.445 1.00 98.19 93 SER A O 1
ATOM 748 N N . LEU A 1 94 ? 8.443 0.571 7.206 1.00 97.62 94 LEU A N 1
ATOM 749 C CA . LEU A 1 94 ? 9.151 -0.647 6.832 1.00 97.62 94 LEU A CA 1
ATOM 750 C C . LEU A 1 94 ? 10.382 -0.286 6.005 1.00 97.62 94 LEU A C 1
ATOM 752 O O . LEU A 1 94 ? 10.320 0.551 5.104 1.00 97.62 94 LEU A O 1
ATOM 756 N N . SER A 1 95 ? 11.494 -0.947 6.298 1.00 96.81 95 SER A N 1
ATOM 757 C CA . SER A 1 95 ? 12.757 -0.816 5.579 1.00 96.81 95 SER A CA 1
ATOM 758 C C . SER A 1 95 ? 13.458 -2.169 5.504 1.00 96.81 95 SER A C 1
ATOM 760 O O . SER A 1 95 ? 13.166 -3.064 6.298 1.00 96.81 95 SER A O 1
ATOM 762 N N . GLY A 1 96 ? 14.370 -2.321 4.540 1.00 94.50 96 GLY A N 1
ATOM 763 C CA . GLY A 1 96 ? 15.097 -3.577 4.342 1.00 94.50 96 GLY A CA 1
ATOM 764 C C . GLY A 1 96 ? 14.192 -4.716 3.871 1.00 94.50 96 GLY A C 1
ATOM 765 O O . GLY A 1 96 ? 14.405 -5.865 4.250 1.00 94.50 96 GLY A O 1
ATOM 766 N N . LEU A 1 97 ? 13.151 -4.392 3.096 1.00 96.44 97 LEU A N 1
ATOM 767 C CA . LEU A 1 97 ? 12.292 -5.404 2.486 1.00 96.44 97 LEU A CA 1
ATOM 768 C C . LEU A 1 97 ? 13.096 -6.255 1.482 1.00 96.44 97 LEU A C 1
ATOM 770 O O . LEU A 1 97 ? 14.067 -5.754 0.910 1.00 96.44 97 LEU A O 1
ATOM 774 N N . PRO A 1 98 ? 12.718 -7.528 1.260 1.00 94.88 98 PRO A N 1
ATOM 775 C CA . PRO A 1 98 ? 13.479 -8.438 0.412 1.00 94.88 98 PRO A CA 1
ATOM 776 C C . PRO A 1 98 ? 13.689 -7.913 -1.010 1.00 94.88 98 PRO A C 1
ATOM 778 O O . PRO A 1 98 ? 12.772 -7.413 -1.653 1.00 94.88 98 PRO A O 1
ATOM 781 N N . GLU A 1 99 ? 14.898 -8.105 -1.530 1.00 91.81 99 GLU A N 1
ATOM 782 C CA . GLU A 1 99 ? 15.318 -7.576 -2.836 1.00 91.81 99 GLU A CA 1
ATOM 783 C C . GLU A 1 99 ? 15.441 -8.647 -3.933 1.00 91.81 99 GLU A C 1
ATOM 785 O O . GLU A 1 99 ? 15.614 -8.318 -5.108 1.00 91.81 99 GLU A O 1
ATOM 790 N N . GLY A 1 100 ? 15.355 -9.929 -3.561 1.00 92.38 100 GLY A N 1
ATOM 791 C CA . GLY A 1 100 ? 15.540 -11.066 -4.465 1.00 92.38 100 GLY A CA 1
ATOM 792 C C . GLY A 1 100 ? 14.378 -11.305 -5.437 1.00 92.38 100 GLY A C 1
ATOM 793 O O . GLY A 1 100 ? 13.269 -10.795 -5.252 1.00 92.38 100 GLY A O 1
ATOM 794 N N . GLN A 1 101 ? 14.642 -12.122 -6.464 1.00 92.88 101 GLN A N 1
ATOM 795 C CA . GLN A 1 101 ? 13.631 -12.600 -7.420 1.00 92.88 101 GLN A CA 1
ATOM 796 C C . GLN A 1 101 ? 12.616 -13.473 -6.710 1.00 92.88 101 GLN A C 1
ATOM 798 O O . GLN A 1 101 ? 13.009 -14.330 -5.920 1.00 92.88 101 GLN A O 1
ATOM 803 N N . ALA A 1 102 ? 11.329 -13.241 -6.986 1.00 93.75 102 ALA A N 1
ATOM 804 C CA . ALA A 1 102 ? 10.228 -13.972 -6.358 1.00 93.75 102 ALA A CA 1
ATOM 805 C C . ALA A 1 102 ? 10.296 -14.011 -4.818 1.00 93.75 102 ALA A C 1
ATOM 807 O O . ALA A 1 102 ? 9.660 -14.862 -4.200 1.00 93.75 102 ALA A O 1
ATOM 808 N N . ALA A 1 103 ? 11.077 -13.117 -4.198 1.00 95.50 103 ALA A N 1
ATOM 809 C CA . ALA A 1 103 ? 11.233 -13.084 -2.761 1.00 95.50 103 ALA A CA 1
ATOM 810 C C . ALA A 1 103 ? 9.905 -12.707 -2.111 1.00 95.50 103 ALA A C 1
ATOM 812 O O . ALA A 1 103 ? 9.154 -11.866 -2.612 1.00 95.50 103 ALA A O 1
ATOM 813 N N . GLU A 1 104 ? 9.639 -13.350 -0.986 1.00 96.69 104 GLU A N 1
ATOM 814 C CA . GLU A 1 104 ? 8.396 -13.211 -0.253 1.00 96.69 104 GLU A CA 1
ATOM 815 C C . GLU A 1 104 ? 8.641 -12.423 1.025 1.00 96.69 104 GLU A C 1
ATOM 817 O O . GLU A 1 104 ? 9.672 -12.557 1.688 1.00 96.69 104 GLU A O 1
ATOM 822 N N . TYR A 1 105 ? 7.660 -11.609 1.384 1.00 97.69 105 TYR A N 1
ATOM 823 C CA . TYR A 1 105 ? 7.637 -10.891 2.639 1.00 97.69 105 TYR A CA 1
ATOM 824 C C . TYR A 1 105 ? 6.254 -11.005 3.259 1.00 97.69 105 TYR A C 1
ATOM 826 O O . TYR A 1 105 ? 5.266 -10.582 2.666 1.00 97.69 105 TYR A O 1
ATOM 834 N N . THR A 1 106 ? 6.190 -11.531 4.478 1.00 98.31 106 THR A N 1
ATOM 835 C CA . THR A 1 106 ? 4.992 -11.440 5.316 1.00 98.31 106 THR A CA 1
ATOM 836 C C . THR A 1 106 ? 5.273 -10.450 6.431 1.00 98.31 106 THR A C 1
ATOM 838 O O . THR A 1 106 ? 6.234 -10.612 7.186 1.00 98.31 106 THR A O 1
ATOM 841 N N . SER A 1 107 ? 4.454 -9.406 6.531 1.00 97.81 107 SER A N 1
ATOM 842 C CA . SER A 1 107 ? 4.599 -8.418 7.592 1.00 97.81 107 SER A CA 1
ATOM 843 C C . SER A 1 107 ? 4.249 -9.028 8.953 1.00 97.81 107 SER A C 1
ATOM 845 O O . SER A 1 107 ? 3.402 -9.922 9.029 1.00 97.81 107 SER A O 1
ATOM 847 N N . PRO A 1 108 ? 4.793 -8.501 10.064 1.00 95.31 108 PRO A N 1
ATOM 848 C CA . PRO A 1 108 ? 4.173 -8.738 11.361 1.00 95.31 108 PRO A CA 1
ATOM 849 C C . PRO A 1 108 ? 2.730 -8.211 11.361 1.00 95.31 108 PRO A C 1
ATOM 851 O O . PRO A 1 108 ? 2.366 -7.349 10.550 1.00 95.31 108 PRO A O 1
ATOM 854 N N . ALA A 1 109 ? 1.919 -8.697 12.301 1.00 95.44 109 ALA A N 1
ATOM 855 C CA . ALA A 1 109 ? 0.613 -8.110 12.562 1.00 95.44 109 ALA A CA 1
ATOM 856 C C . ALA A 1 109 ? 0.773 -6.650 13.014 1.00 95.44 109 ALA A C 1
ATOM 858 O O . ALA A 1 109 ? 1.624 -6.316 13.842 1.00 95.44 109 ALA A O 1
ATOM 859 N N . MET A 1 110 ? -0.057 -5.780 12.457 1.00 95.44 110 MET A N 1
ATOM 860 C CA . MET A 1 110 ? -0.101 -4.353 12.736 1.00 95.44 110 MET A CA 1
ATOM 861 C C . MET A 1 110 ? -1.447 -4.020 13.363 1.00 95.44 110 MET A C 1
ATOM 863 O O . MET A 1 110 ? -2.494 -4.355 12.806 1.00 95.44 110 MET A O 1
ATOM 867 N N . LEU A 1 111 ? -1.407 -3.359 14.519 1.00 94.88 111 LEU A N 1
ATOM 868 C CA . LEU A 1 111 ? -2.585 -2.910 15.248 1.00 94.88 111 LEU A CA 1
ATOM 869 C C . LEU A 1 111 ? -2.748 -1.399 15.074 1.00 94.88 111 LEU A C 1
ATOM 871 O O . LEU A 1 111 ? -1.865 -0.626 15.439 1.00 94.88 111 LEU A O 1
ATOM 875 N N . ALA A 1 112 ? -3.881 -0.989 14.523 1.00 95.94 112 ALA A N 1
ATOM 876 C CA . ALA A 1 112 ? -4.262 0.402 14.359 1.00 95.94 112 ALA A CA 1
ATOM 877 C C . ALA A 1 112 ? -4.970 0.941 15.621 1.00 95.94 112 ALA A C 1
ATOM 879 O O . ALA A 1 112 ? -5.554 0.166 16.386 1.00 95.94 112 ALA A O 1
ATOM 880 N N . PRO A 1 113 ? -4.978 2.272 15.844 1.00 94.50 113 PRO A N 1
ATOM 881 C CA . PRO A 1 113 ? -5.637 2.878 17.008 1.00 94.50 113 PRO A CA 1
ATOM 882 C C . PRO A 1 113 ? -7.157 2.640 17.038 1.00 94.50 113 PRO A C 1
ATOM 884 O O . PRO A 1 113 ? -7.767 2.624 18.104 1.00 94.50 113 PRO A O 1
ATOM 887 N N . LYS A 1 114 ? -7.769 2.423 15.871 1.00 95.25 114 LYS A N 1
ATOM 888 C CA . LYS A 1 114 ? -9.162 2.001 15.694 1.00 95.25 114 LYS A CA 1
ATOM 889 C C . LYS A 1 114 ? -9.300 1.185 14.406 1.00 95.25 114 LYS A C 1
ATOM 891 O O . LYS A 1 114 ? -8.333 1.030 13.665 1.00 95.25 114 LYS A O 1
ATOM 896 N N . ALA A 1 115 ? -10.501 0.685 14.129 1.00 97.00 115 ALA A N 1
ATOM 897 C CA . ALA A 1 115 ? -10.789 0.041 12.854 1.00 97.00 115 ALA A CA 1
ATOM 898 C C . ALA A 1 115 ? -10.870 1.062 11.702 1.00 97.00 115 ALA A C 1
ATOM 900 O O . ALA A 1 115 ? -11.496 2.110 11.852 1.00 97.00 115 ALA A O 1
ATOM 901 N N . TYR A 1 116 ? -10.279 0.726 10.551 1.00 98.31 116 TYR A N 1
ATOM 902 C CA . TYR A 1 116 ? -10.256 1.552 9.337 1.00 98.31 116 TYR A CA 1
ATOM 903 C C . TYR A 1 116 ? -10.681 0.755 8.101 1.00 98.31 116 TYR A C 1
ATOM 905 O O . TYR A 1 116 ? -10.458 -0.453 8.028 1.00 98.31 116 TYR A O 1
ATOM 913 N N . GLN A 1 117 ? -11.281 1.427 7.116 1.00 98.44 117 GLN A N 1
ATOM 914 C CA . GLN A 1 117 ? -11.832 0.803 5.905 1.00 98.44 117 GLN A CA 1
ATOM 915 C C . GLN A 1 117 ? -10.809 0.689 4.762 1.00 98.44 117 GLN A C 1
ATOM 917 O O . GLN A 1 117 ? -10.995 -0.130 3.858 1.00 98.44 117 GLN A O 1
ATOM 922 N N . TYR A 1 118 ? -9.744 1.493 4.787 1.00 98.75 118 TYR A N 1
ATOM 923 C CA . TYR A 1 118 ? -8.736 1.544 3.731 1.00 98.75 118 TYR A CA 1
ATOM 924 C C . TYR A 1 118 ? -7.331 1.313 4.277 1.00 98.75 118 TYR A C 1
ATOM 926 O O . TYR A 1 118 ? -6.993 1.792 5.359 1.00 98.75 118 TYR A O 1
ATOM 934 N N . VAL A 1 119 ? -6.514 0.612 3.491 1.00 98.75 119 VAL A N 1
ATOM 935 C CA . VAL A 1 119 ? -5.085 0.374 3.741 1.00 98.75 119 VAL A CA 1
ATOM 936 C C . VAL A 1 119 ? -4.300 0.946 2.576 1.00 98.75 119 VAL A C 1
ATOM 938 O O . VAL A 1 119 ? -4.668 0.740 1.420 1.00 98.75 119 VAL A O 1
ATOM 941 N N . TRP A 1 120 ? -3.225 1.653 2.886 1.00 98.75 120 TRP A N 1
ATOM 942 C CA . TRP A 1 120 ? -2.356 2.300 1.921 1.00 98.75 120 TRP A CA 1
ATOM 943 C C . TRP A 1 120 ? -0.961 1.716 2.042 1.00 98.75 120 TRP A C 1
ATOM 945 O O . TRP A 1 120 ? -0.380 1.706 3.127 1.00 98.75 120 TRP A O 1
ATOM 955 N N . PHE A 1 121 ? -0.415 1.304 0.911 1.00 98.69 121 PHE A N 1
ATOM 956 C CA . PHE A 1 121 ? 0.991 0.985 0.748 1.00 98.69 121 PHE A CA 1
ATOM 957 C C . PHE A 1 121 ? 1.647 2.187 0.092 1.00 98.69 121 PHE A C 1
ATOM 959 O O . PHE A 1 121 ? 1.501 2.394 -1.112 1.00 98.69 121 PHE A O 1
ATOM 966 N N . LYS A 1 122 ? 2.305 3.016 0.901 1.00 98.69 122 LYS A N 1
ATOM 967 C CA . LYS A 1 122 ? 3.086 4.154 0.428 1.00 98.69 122 LYS A CA 1
ATOM 968 C C . LYS A 1 122 ? 4.506 3.671 0.159 1.00 98.69 122 LYS A C 1
ATOM 970 O O . LYS A 1 122 ? 5.288 3.496 1.090 1.00 98.69 122 LYS A O 1
ATOM 975 N N . ILE A 1 123 ? 4.824 3.435 -1.105 1.00 98.31 123 ILE A N 1
ATOM 976 C CA . ILE A 1 123 ? 6.155 3.032 -1.555 1.00 98.31 123 ILE A CA 1
ATOM 977 C C . ILE A 1 123 ? 7.032 4.281 -1.574 1.00 98.31 123 ILE A C 1
ATOM 979 O O . ILE A 1 123 ? 6.677 5.286 -2.193 1.00 98.31 123 ILE A O 1
ATOM 983 N N . THR A 1 124 ? 8.150 4.236 -0.853 1.00 97.94 124 THR A N 1
ATOM 984 C CA . THR A 1 124 ? 9.078 5.373 -0.731 1.00 97.94 124 THR A CA 1
ATOM 985 C C . THR A 1 124 ? 10.432 5.099 -1.366 1.00 97.94 124 THR A C 1
ATOM 987 O O . THR A 1 124 ? 11.158 6.041 -1.677 1.00 97.94 124 THR A O 1
ATOM 990 N N . GLU A 1 125 ? 10.777 3.828 -1.567 1.00 96.69 125 GLU A N 1
ATOM 991 C CA . GLU A 1 125 ? 12.004 3.412 -2.234 1.00 96.69 125 GLU A CA 1
ATOM 992 C C . GLU A 1 125 ? 11.831 1.997 -2.798 1.00 96.69 125 GLU A C 1
ATOM 994 O O . GLU A 1 125 ? 11.169 1.150 -2.190 1.00 96.69 125 GLU A O 1
ATOM 999 N N . VAL A 1 126 ? 12.467 1.737 -3.938 1.00 95.38 126 VAL A N 1
ATOM 1000 C CA . VAL A 1 126 ? 12.600 0.403 -4.541 1.00 95.38 126 VAL A CA 1
ATOM 1001 C C . VAL A 1 126 ? 14.066 0.044 -4.722 1.00 95.38 126 VAL A C 1
ATOM 1003 O O . VAL A 1 126 ? 14.962 0.898 -4.676 1.00 95.38 126 VAL A O 1
ATOM 1006 N N . ARG A 1 127 ? 14.314 -1.235 -4.994 1.00 91.25 127 ARG A N 1
ATOM 1007 C CA . ARG A 1 127 ? 15.637 -1.737 -5.351 1.00 91.25 127 ARG A CA 1
ATOM 1008 C C . ARG A 1 127 ? 16.223 -0.954 -6.526 1.00 91.25 127 ARG A C 1
ATOM 1010 O O . ARG A 1 127 ? 15.549 -0.660 -7.508 1.00 91.25 127 ARG A O 1
ATOM 1017 N N . GLY A 1 128 ? 17.508 -0.617 -6.418 1.00 86.62 128 GLY A N 1
ATOM 1018 C CA . GLY A 1 128 ? 18.218 0.150 -7.444 1.00 86.62 128 GLY A CA 1
ATOM 1019 C C . GLY A 1 128 ? 17.774 1.612 -7.566 1.00 86.62 128 GLY A C 1
ATOM 1020 O O . GLY A 1 128 ? 18.284 2.307 -8.438 1.00 86.62 128 GLY A O 1
ATOM 1021 N N . ARG A 1 129 ? 16.870 2.091 -6.692 1.00 82.12 129 ARG A N 1
ATOM 1022 C CA . ARG A 1 129 ? 16.374 3.479 -6.647 1.00 82.12 129 ARG A CA 1
ATOM 1023 C C . ARG A 1 129 ? 15.762 3.967 -7.967 1.00 82.12 129 ARG A C 1
ATOM 1025 O O . ARG A 1 129 ? 15.846 5.149 -8.290 1.00 82.12 129 ARG A O 1
ATOM 1032 N N . ALA A 1 130 ? 15.144 3.058 -8.719 1.00 89.75 130 ALA A N 1
ATOM 1033 C CA . ALA A 1 130 ? 14.266 3.428 -9.823 1.00 89.75 130 ALA A CA 1
ATOM 1034 C C . ALA A 1 130 ? 13.025 4.166 -9.298 1.00 89.75 130 ALA A C 1
ATOM 1036 O O . ALA A 1 130 ? 12.662 4.027 -8.138 1.00 89.75 130 ALA A O 1
ATOM 1037 N N . ASN A 1 131 ? 12.343 4.913 -10.158 1.00 95.38 131 ASN A N 1
ATOM 1038 C CA . ASN A 1 131 ? 11.140 5.679 -9.813 1.00 95.38 131 ASN A CA 1
ATOM 1039 C C . ASN A 1 131 ? 9.848 4.940 -10.211 1.00 95.38 131 ASN A C 1
ATOM 1041 O O . ASN A 1 131 ? 8.874 5.555 -10.627 1.00 95.38 131 ASN A O 1
ATOM 1045 N N . PHE A 1 132 ? 9.874 3.611 -10.170 1.00 95.00 132 PHE A N 1
ATOM 1046 C CA . PHE A 1 132 ? 8.741 2.744 -10.476 1.00 95.00 132 PHE A CA 1
ATOM 1047 C C . PHE A 1 132 ? 8.942 1.391 -9.796 1.00 95.00 132 PHE A C 1
ATOM 1049 O O . PHE A 1 132 ? 10.052 0.849 -9.775 1.00 95.00 132 PHE A O 1
ATOM 1056 N N . ALA A 1 133 ? 7.864 0.857 -9.239 1.00 95.56 133 ALA A N 1
ATOM 1057 C CA . ALA A 1 133 ? 7.809 -0.440 -8.602 1.00 95.56 133 ALA A CA 1
ATOM 1058 C C . ALA A 1 133 ? 7.201 -1.503 -9.522 1.00 95.56 133 ALA A C 1
ATOM 1060 O O . ALA A 1 133 ? 6.307 -1.228 -10.324 1.00 95.56 133 ALA A O 1
ATOM 1061 N N . ALA A 1 134 ? 7.641 -2.745 -9.333 1.00 94.44 134 ALA A N 1
ATOM 1062 C CA . ALA A 1 134 ? 6.969 -3.928 -9.852 1.00 94.44 134 ALA A CA 1
ATOM 1063 C C . ALA A 1 134 ? 6.704 -4.911 -8.709 1.00 94.44 134 ALA A C 1
ATOM 1065 O O . ALA A 1 134 ? 7.597 -5.182 -7.904 1.00 94.44 134 ALA A O 1
ATOM 1066 N N . ILE A 1 135 ? 5.482 -5.435 -8.629 1.00 95.44 135 ILE A N 1
ATOM 1067 C CA . ILE A 1 135 ? 5.043 -6.331 -7.551 1.00 95.44 135 ILE A CA 1
ATOM 1068 C C . ILE A 1 135 ? 4.228 -7.459 -8.179 1.00 95.44 135 ILE A C 1
ATOM 1070 O O . ILE A 1 135 ? 3.323 -7.180 -8.964 1.00 95.44 135 ILE A O 1
ATOM 1074 N N . ALA A 1 136 ? 4.562 -8.710 -7.850 1.00 95.50 136 ALA A N 1
ATOM 1075 C CA . ALA A 1 136 ? 3.784 -9.864 -8.290 1.00 95.50 136 ALA A CA 1
ATOM 1076 C C . ALA A 1 136 ? 2.510 -9.956 -7.459 1.00 95.50 136 ALA A C 1
ATOM 1078 O O . ALA A 1 136 ? 1.443 -9.716 -7.982 1.00 95.50 136 ALA A O 1
ATOM 1079 N N . GLU A 1 137 ? 2.631 -10.147 -6.146 1.00 96.94 137 GLU A N 1
ATOM 1080 C CA . GLU A 1 137 ? 1.476 -10.343 -5.264 1.00 96.94 137 GLU A CA 1
ATOM 1081 C C . GLU A 1 137 ? 1.499 -9.365 -4.093 1.00 96.94 137 GLU A C 1
ATOM 1083 O O . GLU A 1 137 ? 2.561 -9.019 -3.569 1.00 96.94 137 GLU A O 1
ATOM 1088 N N . LEU A 1 138 ? 0.319 -8.955 -3.641 1.00 97.75 138 LEU A N 1
ATOM 1089 C CA . LEU A 1 138 ? 0.098 -8.094 -2.491 1.00 97.75 138 LEU A CA 1
ATOM 1090 C C . LEU A 1 138 ? -1.257 -8.408 -1.842 1.00 97.75 138 LEU A C 1
ATOM 1092 O O . LEU A 1 138 ? -2.291 -7.860 -2.208 1.00 97.75 138 LEU A O 1
ATOM 1096 N N . HIS A 1 139 ? -1.257 -9.244 -0.810 1.00 97.25 139 HIS A N 1
ATOM 1097 C CA . HIS A 1 139 ? -2.479 -9.645 -0.111 1.00 97.25 139 HIS A CA 1
ATOM 1098 C C . HIS A 1 139 ? -2.571 -8.990 1.261 1.00 97.25 139 HIS A C 1
ATOM 1100 O O . HIS A 1 139 ? -1.585 -8.929 1.990 1.00 97.25 139 HIS A O 1
ATOM 1106 N N . VAL A 1 140 ? -3.775 -8.567 1.653 1.00 97.69 140 VAL A N 1
ATOM 1107 C CA . VAL A 1 140 ? -4.063 -8.046 2.998 1.00 97.69 140 VAL A CA 1
ATOM 1108 C C . VAL A 1 140 ? -4.946 -9.030 3.749 1.00 97.69 140 VAL A C 1
ATOM 1110 O O . VAL A 1 140 ? -5.995 -9.438 3.254 1.00 97.69 140 VAL A O 1
ATOM 1113 N N . TYR A 1 141 ? -4.554 -9.356 4.976 1.00 97.06 141 TYR A N 1
ATOM 1114 C CA . TYR A 1 141 ? -5.240 -10.314 5.831 1.00 97.06 141 TYR A CA 1
ATOM 1115 C C . TYR A 1 141 ? -5.745 -9.645 7.106 1.00 97.06 141 TYR A C 1
ATOM 1117 O O . TYR A 1 141 ? -5.079 -8.787 7.685 1.00 97.06 141 TYR A O 1
ATOM 1125 N N . ALA A 1 142 ? -6.923 -10.068 7.560 1.00 95.19 142 ALA A N 1
ATOM 1126 C CA . ALA A 1 142 ? -7.533 -9.605 8.801 1.00 95.19 142 ALA A CA 1
ATOM 1127 C C . ALA A 1 142 ? -7.118 -10.479 9.989 1.00 95.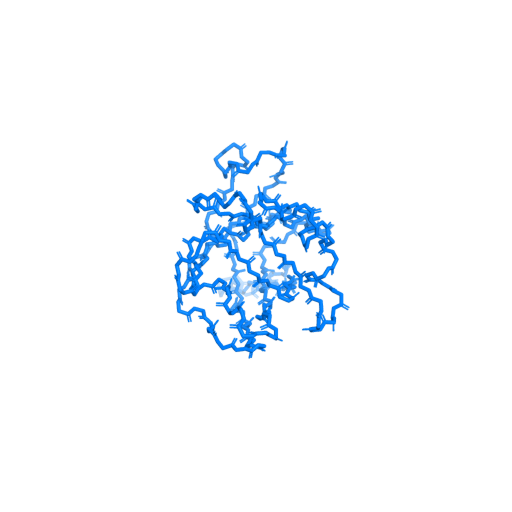19 142 ALA A C 1
ATOM 1129 O O . ALA A 1 142 ? -7.062 -11.703 9.869 1.00 95.19 142 ALA A O 1
ATOM 1130 N N . HIS A 1 143 ? -6.945 -9.867 11.160 1.00 90.88 143 HIS A N 1
ATOM 1131 C CA . HIS A 1 143 ? -6.844 -10.588 12.429 1.00 90.88 143 HIS A CA 1
ATOM 1132 C C . HIS A 1 143 ? -8.058 -10.330 13.317 1.00 90.88 143 HIS A C 1
ATOM 1134 O O . HIS A 1 143 ? -8.647 -9.251 13.281 1.00 90.88 143 HIS A O 1
ATOM 1140 N N . LYS A 1 144 ? -8.394 -11.326 14.141 1.00 82.69 144 LYS A N 1
ATOM 1141 C CA . LYS A 1 144 ? -9.234 -11.138 15.327 1.00 82.69 144 LYS A CA 1
ATOM 1142 C C . LYS A 1 144 ? -8.332 -10.729 16.482 1.00 82.69 144 LYS A C 1
ATOM 1144 O O . LYS A 1 144 ? -7.278 -11.337 16.668 1.00 82.69 144 LYS A O 1
ATOM 1149 N N . THR A 1 145 ? -8.744 -9.731 17.245 1.00 77.81 145 THR A N 1
ATOM 1150 C CA . THR A 1 145 ? -8.002 -9.264 18.417 1.00 77.81 145 THR A CA 1
ATOM 1151 C C . THR 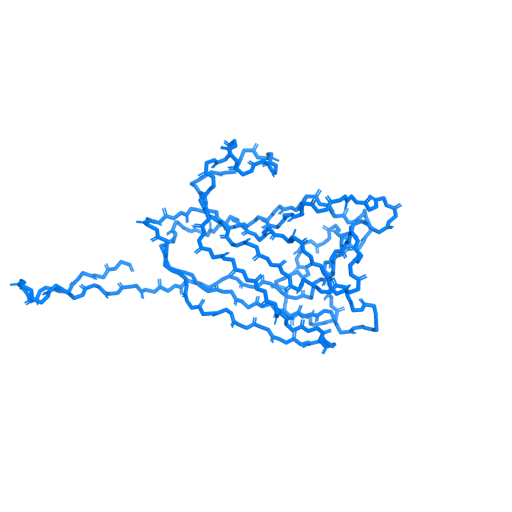A 1 145 ? -8.751 -9.614 19.690 1.00 77.81 145 THR A C 1
ATOM 1153 O O . THR A 1 145 ? -9.972 -9.523 19.739 1.00 77.81 145 THR A O 1
ATOM 1156 N N . SER A 1 146 ? -8.024 -10.031 20.725 1.00 80.69 146 SER A N 1
ATOM 1157 C CA . SER A 1 146 ? -8.568 -10.253 22.064 1.00 80.69 146 SER A CA 1
ATOM 1158 C C . SER A 1 146 ? -7.786 -9.417 23.066 1.00 80.69 146 SER A C 1
ATOM 1160 O O . SER A 1 146 ? -6.565 -9.554 23.154 1.00 80.69 146 SER A O 1
ATOM 1162 N N . ILE A 1 147 ? -8.479 -8.565 23.814 1.00 80.62 147 ILE A N 1
ATOM 1163 C CA . ILE A 1 147 ? -7.897 -7.731 24.864 1.00 80.62 147 ILE A CA 1
ATOM 11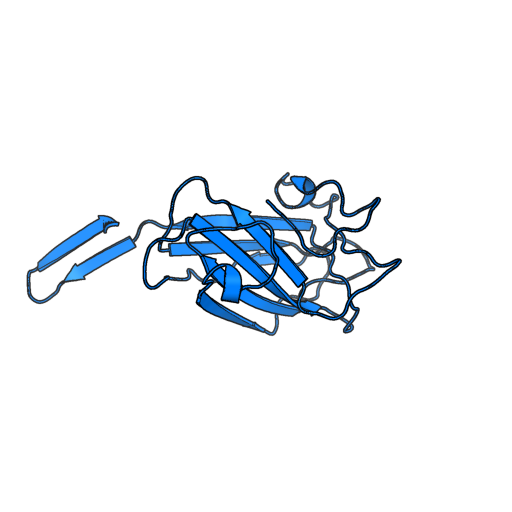64 C C . ILE A 1 147 ? -8.311 -8.326 26.201 1.00 80.62 147 ILE A C 1
ATOM 1166 O O . ILE A 1 147 ? -9.500 -8.366 26.510 1.00 80.62 147 ILE A O 1
ATOM 1170 N N . PHE A 1 148 ? -7.332 -8.792 26.973 1.00 87.38 148 PHE A N 1
ATOM 1171 C CA . PHE A 1 148 ? -7.536 -9.220 28.350 1.00 87.38 148 PHE A CA 1
ATOM 1172 C C . PHE A 1 148 ? -7.256 -8.050 29.291 1.00 87.38 148 PHE A C 1
ATOM 1174 O O . PHE A 1 148 ? -6.156 -7.499 29.282 1.00 87.38 148 PHE A O 1
ATOM 1181 N N . ASP A 1 149 ? -8.256 -7.685 30.084 1.00 85.69 149 ASP A N 1
ATOM 1182 C CA . ASP A 1 149 ? -8.127 -6.725 31.170 1.00 85.69 149 ASP A CA 1
ATOM 1183 C C . ASP A 1 149 ? -7.808 -7.484 32.472 1.00 85.69 149 ASP A C 1
ATOM 1185 O O . ASP A 1 149 ? -8.686 -8.177 33.003 1.00 85.69 149 ASP A O 1
ATOM 1189 N N . PRO A 1 150 ? -6.572 -7.384 32.996 1.00 88.25 150 PRO A N 1
ATOM 1190 C CA . PRO A 1 150 ? -6.180 -8.091 34.208 1.00 88.25 150 PRO A CA 1
ATOM 1191 C C . PRO A 1 150 ? -6.852 -7.543 35.475 1.00 88.25 150 PRO A C 1
ATOM 1193 O O . PRO A 1 150 ? -6.923 -8.270 36.463 1.00 88.25 150 PRO A O 1
ATOM 1196 N N . GLU A 1 151 ? -7.355 -6.304 35.468 1.00 85.12 151 GLU A N 1
ATOM 1197 C CA . GLU A 1 151 ? -8.003 -5.691 36.634 1.00 85.12 151 GLU A CA 1
ATOM 1198 C C . GLU A 1 151 ? -9.455 -6.156 36.783 1.00 85.12 151 GLU A C 1
ATOM 1200 O O . GLU A 1 151 ? -9.954 -6.301 37.899 1.00 85.12 151 GLU A O 1
ATOM 1205 N N . THR A 1 152 ? -10.134 -6.439 35.666 1.00 88.94 152 THR A N 1
ATOM 1206 C CA . THR A 1 152 ? -11.531 -6.906 35.674 1.00 88.94 152 THR A CA 1
ATOM 1207 C C . THR A 1 152 ? -11.698 -8.390 35.347 1.00 88.94 152 THR A C 1
ATOM 1209 O O . THR A 1 152 ? -12.797 -8.930 35.494 1.00 88.94 152 THR A O 1
ATOM 1212 N N . GLY A 1 153 ? -10.637 -9.059 34.885 1.00 85.75 153 GLY A N 1
ATOM 1213 C CA . GLY A 1 153 ? -10.664 -10.450 34.427 1.00 85.75 153 GLY A CA 1
ATOM 1214 C C . GLY A 1 153 ? -11.457 -10.664 33.133 1.00 85.75 153 GLY A C 1
ATOM 1215 O O . GLY A 1 153 ? -11.734 -11.805 32.758 1.00 85.75 153 GLY A O 1
ATOM 1216 N N . LYS A 1 154 ? -11.862 -9.588 32.448 1.00 86.62 154 LYS A N 1
ATOM 1217 C CA . LYS A 1 154 ? -12.672 -9.659 31.229 1.00 86.62 154 LYS A CA 1
ATOM 1218 C C . LYS A 1 154 ? -11.791 -9.753 29.992 1.00 86.62 154 LYS A C 1
ATOM 1220 O O . LYS A 1 154 ? -10.745 -9.120 29.901 1.00 86.62 154 LYS A O 1
ATOM 1225 N N . THR A 1 155 ? -12.260 -10.518 29.010 1.00 86.44 155 THR A N 1
ATOM 1226 C CA . THR A 1 155 ? -11.687 -10.528 27.660 1.00 86.44 155 THR A CA 1
ATOM 1227 C C . THR A 1 155 ? -12.686 -9.926 26.684 1.00 86.44 155 THR A C 1
ATOM 1229 O O . THR A 1 155 ? -13.807 -10.422 26.569 1.00 86.44 155 THR A O 1
ATOM 1232 N N . THR A 1 156 ? -12.271 -8.896 25.956 1.00 81.56 156 THR A N 1
ATOM 1233 C CA . THR A 1 156 ? -13.042 -8.319 24.849 1.00 81.56 156 THR A CA 1
ATOM 1234 C C . THR A 1 156 ? -12.464 -8.822 23.534 1.00 81.56 156 THR A C 1
ATOM 1236 O O . THR A 1 156 ? -11.253 -8.753 23.335 1.00 81.56 156 THR A O 1
ATOM 1239 N N . VAL A 1 157 ? -13.312 -9.337 22.641 1.00 75.62 157 VAL A N 1
ATOM 1240 C CA . VAL A 1 157 ? -12.914 -9.773 21.294 1.00 75.62 157 VAL A CA 1
ATOM 1241 C C . VAL A 1 157 ? -13.432 -8.763 20.276 1.00 75.62 157 VAL A C 1
ATOM 1243 O O . VAL A 1 157 ? -14.628 -8.477 20.257 1.00 75.62 157 VAL A O 1
ATOM 1246 N N . GLU A 1 158 ? -12.534 -8.248 19.439 1.00 67.56 158 GLU A N 1
ATOM 1247 C CA . GLU A 1 158 ? -12.800 -7.287 18.357 1.00 67.56 158 GLU A CA 1
ATOM 1248 C C . GLU A 1 158 ? -12.362 -7.853 16.998 1.00 67.56 158 GLU A C 1
ATOM 1250 O O . GLU A 1 158 ? -11.260 -8.459 16.925 1.00 67.56 158 GLU A O 1
#

Sequence (158 aa):
MRVSAPDPEEGKNLNALIDGDNNTFYHEDWHSAKAYPHYIVYKLPKALKAIHFFMKNRNNAGLLNPTKMEILMSDSFNGSFNPEENKAVLIKSLSGLPEGQAAEYTSPAMLAPKAYQYVWFKITEVRGRANFAAIAELHVYAHKTSIFDPETGKTTVE

pLDDT: mean 93.96, std 5.61, range [67.56, 98.81]